Protein AF-A0A349HRU0-F1 (afdb_monomer)

Solvent-accessible surface area (backbone atoms only — not comparable to full-atom values): 6283 Å² total; per-residue (Å²): 115,73,64,60,55,52,49,50,52,57,53,55,54,64,63,55,68,77,49,23,37,37,33,21,42,85,80,41,29,24,76,43,66,39,68,56,21,41,71,74,71,63,69,57,96,49,73,77,33,49,53,71,80,46,31,44,73,78,80,85,92,58,103,53,76,70,43,69,30,36,35,79,88,67,51,68,34,38,32,39,65,48,80,50,76,56,96,90,41,58,32,35,39,42,39,36,34,53,70,89,70,52,76,70,80,76,115

pLDDT: mean 79.38, std 19.58, range [37.53, 97.44]

Sequence (107 aa):
SNNNIRKRIMSSIKNSLDLGFIITDDKFNVLYCNEYFNTNIIKTDILNKKITMFFQDINVDMDKNLYSVKCKDNSVYYVFHNKFKIYNHELYSFFFYDFTIGSELQK

Structure (mmCIF, N/CA/C/O backbone):
data_AF-A0A349HRU0-F1
#
_entry.id   AF-A0A349HRU0-F1
#
loop_
_atom_site.group_PDB
_atom_site.id
_atom_site.type_symbol
_atom_site.label_atom_id
_atom_site.label_alt_id
_atom_site.label_comp_id
_atom_site.label_asym_id
_atom_site.label_entity_id
_atom_site.label_seq_id
_atom_site.pdbx_PDB_ins_code
_atom_site.Cartn_x
_atom_site.Cartn_y
_atom_site.Cartn_z
_atom_site.occupancy
_atom_site.B_iso_or_equiv
_atom_site.auth_seq_id
_atom_site.auth_comp_id
_atom_site.auth_asym_id
_atom_site.auth_atom_id
_atom_site.pdbx_PDB_model_num
ATOM 1 N N . SER A 1 1 ? 28.958 -21.845 19.409 1.00 53.62 1 SER A N 1
ATOM 2 C CA . SER A 1 1 ? 28.952 -20.376 19.235 1.00 53.62 1 SER A CA 1
ATOM 3 C C . SER A 1 1 ? 27.574 -19.923 18.770 1.00 53.62 1 SER A C 1
ATOM 5 O O . SER A 1 1 ? 27.256 -20.054 17.592 1.00 53.62 1 SER A O 1
ATOM 7 N N . ASN A 1 2 ? 26.747 -19.406 19.687 1.00 41.81 2 ASN A N 1
ATOM 8 C CA . ASN A 1 2 ? 25.427 -18.829 19.369 1.00 41.81 2 ASN A CA 1
ATOM 9 C C . ASN A 1 2 ? 25.522 -17.613 18.429 1.00 41.81 2 ASN A C 1
ATOM 11 O O . ASN A 1 2 ? 24.556 -17.271 17.749 1.00 41.81 2 ASN A O 1
ATOM 15 N N . ASN A 1 3 ? 26.708 -17.008 18.330 1.00 49.69 3 ASN A N 1
ATOM 16 C CA . ASN A 1 3 ? 26.973 -15.895 17.427 1.00 49.69 3 ASN A CA 1
ATOM 17 C C . ASN A 1 3 ? 26.946 -16.317 15.957 1.00 49.69 3 ASN A C 1
ATOM 19 O O . ASN A 1 3 ? 26.462 -15.548 15.138 1.00 49.69 3 ASN A O 1
ATOM 23 N N . ASN A 1 4 ? 27.371 -17.538 15.614 1.00 48.91 4 ASN A N 1
ATOM 24 C CA . ASN A 1 4 ? 27.344 -18.008 14.223 1.00 48.91 4 ASN A CA 1
ATOM 25 C C . ASN A 1 4 ? 25.922 -18.323 13.745 1.00 48.91 4 ASN A C 1
ATOM 27 O O . ASN A 1 4 ? 25.611 -18.084 12.584 1.00 48.91 4 ASN A O 1
ATOM 31 N N . ILE A 1 5 ? 25.047 -18.790 14.642 1.00 55.34 5 ILE A N 1
ATOM 32 C CA . ILE A 1 5 ? 23.627 -19.035 14.350 1.00 55.34 5 ILE A CA 1
ATOM 33 C C . ILE A 1 5 ? 22.902 -17.699 14.146 1.00 55.34 5 ILE A C 1
ATOM 35 O O . ILE A 1 5 ? 22.231 -17.522 13.136 1.00 55.34 5 ILE A O 1
ATOM 39 N N . ARG A 1 6 ? 23.125 -16.713 15.030 1.00 43.84 6 ARG A N 1
ATOM 40 C CA . ARG A 1 6 ? 22.597 -15.346 14.862 1.00 43.84 6 ARG A CA 1
ATOM 41 C C . ARG A 1 6 ? 23.103 -14.674 13.585 1.00 43.84 6 ARG A C 1
ATOM 43 O O . ARG A 1 6 ? 22.315 -14.037 12.898 1.00 43.84 6 ARG A O 1
ATOM 50 N N . LYS A 1 7 ? 24.380 -14.859 13.226 1.00 41.75 7 LYS A N 1
ATOM 51 C CA . LYS A 1 7 ? 24.952 -14.342 11.970 1.00 41.75 7 LYS A CA 1
ATOM 52 C C . LYS A 1 7 ? 24.325 -14.992 10.739 1.00 41.75 7 LYS A C 1
ATOM 54 O O . LYS A 1 7 ? 24.086 -14.292 9.767 1.00 41.75 7 LYS A O 1
ATOM 59 N N . ARG A 1 8 ? 24.033 -16.298 10.789 1.00 44.03 8 ARG A N 1
ATOM 60 C CA . ARG A 1 8 ? 23.350 -17.030 9.709 1.00 44.03 8 ARG A CA 1
ATOM 61 C C . ARG A 1 8 ? 21.887 -16.621 9.569 1.00 44.03 8 ARG A C 1
ATOM 63 O O . ARG A 1 8 ? 21.428 -16.480 8.449 1.00 44.03 8 ARG A O 1
ATOM 70 N N . ILE A 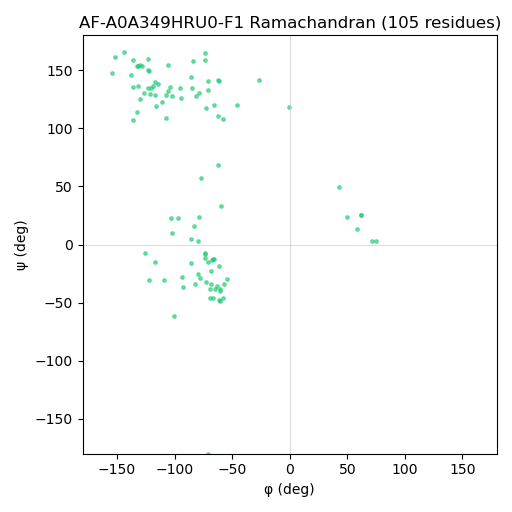1 9 ? 21.189 -16.377 10.681 1.00 49.94 9 ILE A N 1
ATOM 71 C CA . ILE A 1 9 ? 19.819 -15.843 10.675 1.00 49.94 9 ILE A CA 1
ATOM 72 C C . ILE A 1 9 ? 19.823 -14.403 10.136 1.00 49.94 9 ILE A C 1
ATOM 74 O O . ILE A 1 9 ? 19.061 -14.097 9.234 1.00 49.94 9 ILE A O 1
ATOM 78 N N . MET A 1 10 ? 20.737 -13.531 10.587 1.00 39.78 10 MET A N 1
ATOM 79 C CA . MET A 1 10 ? 20.889 -12.178 10.022 1.00 39.78 10 MET A CA 1
ATOM 80 C C . MET A 1 10 ? 21.307 -12.188 8.546 1.00 39.78 10 MET A C 1
ATOM 82 O O . MET A 1 10 ? 20.861 -11.326 7.796 1.00 39.78 10 MET A O 1
ATOM 86 N N . SER A 1 11 ? 22.146 -13.133 8.103 1.00 41.81 11 SER A N 1
ATOM 87 C CA . SER A 1 11 ? 22.536 -13.227 6.691 1.00 41.81 11 SER A CA 1
ATOM 88 C C . SER A 1 11 ? 21.458 -13.874 5.827 1.00 41.81 11 SER A C 1
ATOM 90 O O . SER A 1 11 ? 21.376 -13.534 4.656 1.00 41.81 11 SER A O 1
ATOM 92 N N . SER A 1 12 ? 20.620 -14.765 6.370 1.00 42.78 12 SER A N 1
ATOM 93 C CA . SER A 1 12 ? 19.465 -15.305 5.642 1.0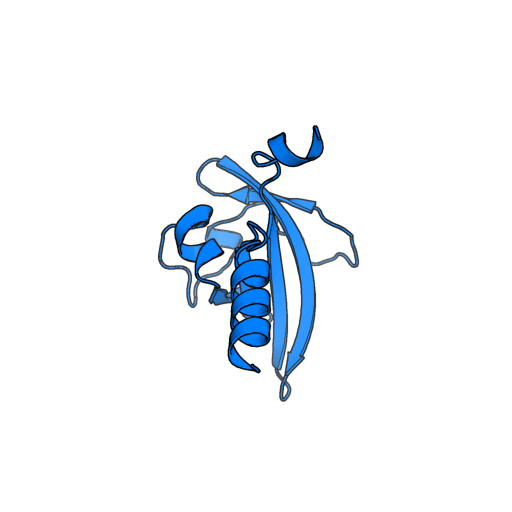0 42.78 12 SER A CA 1
ATOM 94 C C . SER A 1 12 ? 18.283 -14.337 5.633 1.00 42.78 12 SER A C 1
ATOM 96 O O . SER A 1 12 ? 17.514 -14.366 4.686 1.00 42.78 12 SER A O 1
ATOM 98 N N . ILE A 1 13 ? 18.162 -13.433 6.616 1.00 47.81 13 ILE A N 1
ATOM 99 C CA . ILE A 1 13 ? 17.269 -12.257 6.539 1.00 47.81 13 ILE A CA 1
ATOM 100 C C . ILE A 1 13 ? 17.785 -11.256 5.492 1.00 47.81 13 ILE A C 1
ATOM 102 O O . ILE A 1 13 ? 17.008 -10.480 4.948 1.00 47.81 13 ILE A O 1
ATOM 106 N N . LYS A 1 14 ? 19.085 -11.300 5.166 1.00 40.53 14 LYS A N 1
ATOM 107 C CA . LYS A 1 14 ? 19.678 -10.539 4.059 1.00 40.53 14 LYS A CA 1
ATOM 108 C C . LYS A 1 14 ? 19.318 -11.094 2.674 1.00 40.53 14 LYS A C 1
ATOM 110 O O . LYS A 1 14 ? 19.548 -10.393 1.697 1.00 40.53 14 LYS A O 1
ATOM 115 N N . ASN A 1 15 ? 18.677 -12.267 2.594 1.00 44.31 15 ASN A N 1
ATOM 116 C CA . ASN A 1 15 ? 17.733 -12.557 1.510 1.00 44.31 15 ASN A CA 1
ATOM 117 C C . ASN A 1 15 ? 16.429 -11.817 1.830 1.00 44.31 15 ASN A C 1
ATOM 119 O O . ASN A 1 15 ? 15.382 -12.433 2.041 1.00 44.31 15 ASN A O 1
ATOM 123 N N . SER A 1 16 ? 16.529 -10.495 1.991 1.00 49.84 16 SER A N 1
ATOM 124 C CA . SER A 1 16 ? 15.380 -9.632 2.168 1.00 49.84 16 SER A CA 1
ATOM 125 C C . SER A 1 16 ? 14.536 -9.857 0.934 1.00 49.84 16 SER A C 1
ATOM 127 O O . SER A 1 16 ? 14.956 -9.478 -0.154 1.00 49.84 16 SER A O 1
ATOM 129 N N . LEU A 1 17 ? 13.400 -10.537 1.084 1.00 56.31 17 LEU A N 1
ATOM 130 C CA . LEU A 1 17 ? 12.372 -10.520 0.058 1.00 56.31 17 LEU A CA 1
ATOM 131 C C . LEU A 1 17 ? 12.230 -9.053 -0.345 1.00 56.31 17 LEU A C 1
ATOM 133 O O . LEU A 1 17 ? 11.997 -8.220 0.535 1.00 56.31 17 LEU A O 1
ATOM 137 N N . ASP A 1 18 ? 12.475 -8.759 -1.621 1.00 73.81 18 ASP A N 1
ATOM 138 C CA . ASP A 1 18 ? 12.278 -7.464 -2.268 1.00 73.81 18 ASP A CA 1
ATOM 139 C C . ASP A 1 18 ? 10.784 -7.114 -2.207 1.00 73.81 18 ASP A C 1
ATOM 141 O O . ASP A 1 18 ? 10.030 -7.202 -3.175 1.00 73.81 18 ASP A O 1
ATOM 145 N N . LEU A 1 19 ? 10.328 -6.858 -0.984 1.00 85.69 19 LEU A N 1
ATOM 146 C CA . LEU A 1 19 ? 8.944 -6.897 -0.572 1.00 85.69 19 LEU A CA 1
ATOM 147 C C . LEU A 1 19 ? 8.679 -5.675 0.289 1.00 85.69 19 LEU A C 1
ATOM 149 O O . LEU A 1 19 ? 9.105 -5.548 1.445 1.00 85.69 19 LEU A O 1
ATOM 153 N N . GLY A 1 20 ? 7.944 -4.750 -0.304 1.00 92.62 20 GLY A N 1
ATOM 154 C CA . GLY A 1 20 ? 7.382 -3.637 0.423 1.00 92.62 20 GLY A CA 1
ATOM 155 C C . GLY A 1 20 ? 6.262 -4.125 1.325 1.00 92.62 20 GLY A C 1
ATOM 156 O O . GLY A 1 20 ? 5.477 -4.987 0.947 1.00 92.62 20 GLY A O 1
ATOM 157 N N . PHE A 1 21 ? 6.174 -3.575 2.524 1.00 92.50 21 PHE A N 1
ATOM 158 C CA . PHE A 1 21 ? 5.134 -3.924 3.477 1.00 92.50 21 PHE A CA 1
ATOM 159 C C . PHE A 1 21 ? 4.580 -2.666 4.118 1.00 92.50 21 PHE A C 1
ATOM 161 O O . PHE A 1 21 ? 5.349 -1.807 4.556 1.00 92.50 21 PHE A O 1
ATOM 168 N N . ILE A 1 22 ? 3.256 -2.588 4.221 1.00 96.00 22 ILE A N 1
ATOM 169 C CA . ILE A 1 22 ? 2.575 -1.537 4.970 1.00 96.00 22 ILE A CA 1
ATOM 170 C C . ILE A 1 22 ? 1.442 -2.102 5.825 1.00 96.00 22 ILE A C 1
ATOM 172 O O . ILE A 1 22 ? 0.882 -3.161 5.532 1.00 96.00 22 ILE A O 1
ATOM 176 N N . ILE A 1 23 ? 1.068 -1.337 6.848 1.00 95.94 23 ILE A N 1
ATOM 177 C CA . ILE A 1 23 ? -0.133 -1.556 7.652 1.00 95.94 23 ILE A CA 1
ATOM 178 C C . ILE A 1 23 ? -1.030 -0.335 7.509 1.00 95.94 23 ILE A C 1
ATOM 180 O O . ILE A 1 23 ? -0.550 0.799 7.605 1.00 95.94 23 ILE A O 1
ATOM 184 N N . THR A 1 24 ? -2.327 -0.558 7.325 1.00 95.94 24 THR A N 1
ATOM 185 C CA . THR A 1 24 ? -3.335 0.502 7.306 1.00 95.94 24 THR A CA 1
ATOM 186 C C . THR A 1 24 ? -4.426 0.274 8.340 1.00 95.94 24 THR A C 1
ATOM 188 O O .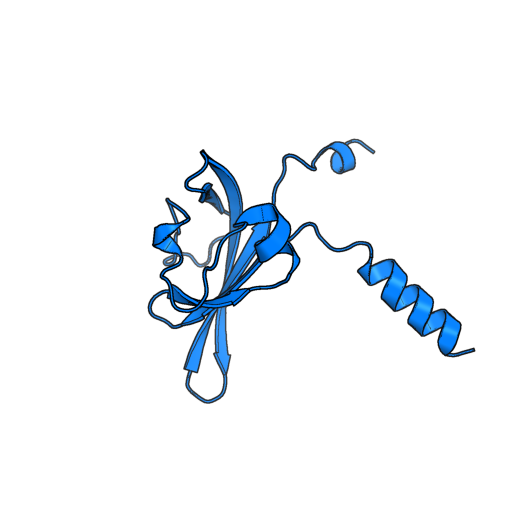 THR A 1 24 ? -4.660 -0.857 8.772 1.00 95.94 24 THR A O 1
ATOM 191 N N . ASP A 1 25 ? -5.126 1.351 8.693 1.00 94.88 25 ASP A N 1
ATOM 192 C CA . ASP A 1 25 ? -6.429 1.256 9.354 1.00 94.88 25 ASP A CA 1
ATOM 193 C C . ASP A 1 25 ? -7.522 0.748 8.389 1.00 94.88 25 ASP A C 1
ATOM 195 O O . ASP A 1 25 ? -7.273 0.479 7.206 1.00 94.88 25 ASP A O 1
ATOM 199 N N . ASP A 1 26 ? -8.746 0.632 8.901 1.00 91.94 26 ASP A N 1
ATOM 200 C CA . ASP A 1 26 ? -9.952 0.232 8.168 1.00 91.94 26 ASP A CA 1
ATOM 201 C C . ASP A 1 26 ? -10.401 1.238 7.093 1.00 91.94 26 ASP A C 1
ATOM 203 O O . ASP A 1 26 ? -11.222 0.921 6.233 1.00 91.94 26 A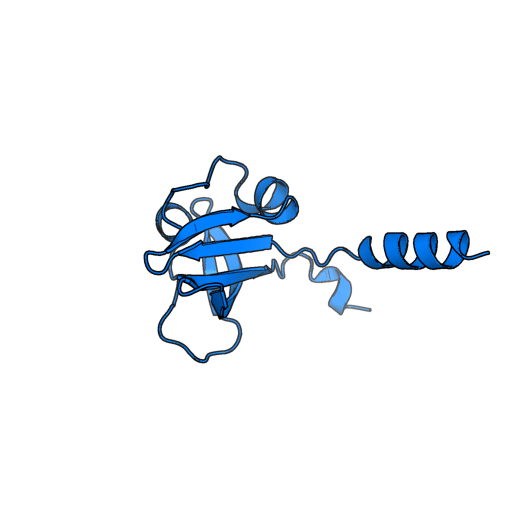SP A O 1
ATOM 207 N N . LYS A 1 27 ? -9.830 2.445 7.106 1.00 93.38 27 LYS A N 1
ATOM 208 C CA . LYS A 1 27 ? -10.036 3.511 6.119 1.00 93.38 27 LYS A CA 1
ATOM 209 C C . LYS A 1 27 ? -8.868 3.622 5.135 1.00 93.38 27 LYS A C 1
ATOM 211 O O . LYS A 1 27 ? -8.828 4.587 4.358 1.00 93.38 27 LYS A O 1
ATOM 216 N N . PHE A 1 28 ? -7.948 2.658 5.152 1.00 94.06 28 PHE A N 1
ATOM 217 C CA . PHE A 1 28 ? -6.755 2.579 4.312 1.00 94.06 28 PHE A CA 1
ATOM 218 C C . PHE A 1 28 ? -5.758 3.732 4.487 1.00 94.06 28 PHE A C 1
ATOM 220 O O . PHE A 1 28 ? -4.998 4.045 3.566 1.00 94.06 28 PHE A O 1
ATOM 227 N N . ASN A 1 29 ? -5.747 4.376 5.655 1.00 96.69 29 ASN A N 1
ATOM 228 C CA . ASN A 1 29 ? -4.686 5.304 6.029 1.00 96.69 29 ASN A CA 1
ATOM 229 C C . ASN A 1 29 ? -3.463 4.508 6.484 1.00 96.69 29 ASN A C 1
ATOM 231 O O . ASN A 1 29 ? -3.582 3.612 7.320 1.00 96.69 29 ASN A O 1
ATOM 235 N N . VAL A 1 30 ? -2.288 4.827 5.946 1.00 97.44 30 VAL A N 1
ATOM 236 C CA . VAL A 1 30 ? -1.053 4.104 6.268 1.00 97.44 30 VAL A CA 1
ATOM 237 C C . VAL A 1 30 ? -0.585 4.456 7.677 1.00 97.44 30 VAL A C 1
ATOM 239 O O . VAL A 1 30 ? -0.254 5.603 7.963 1.00 97.44 30 VAL A O 1
ATOM 242 N N . LEU A 1 31 ? -0.536 3.454 8.551 1.00 96.81 31 LEU A N 1
ATOM 243 C CA . LEU A 1 31 ? -0.063 3.571 9.932 1.00 96.81 31 LEU A CA 1
ATOM 244 C C . LEU A 1 31 ? 1.420 3.216 10.056 1.00 96.81 31 LEU A C 1
ATOM 246 O O . LEU A 1 31 ? 2.109 3.693 10.954 1.00 96.81 31 LEU A O 1
ATOM 250 N N . TYR A 1 32 ? 1.905 2.353 9.164 1.00 95.94 32 TYR A N 1
ATOM 251 C CA . TYR A 1 32 ? 3.279 1.871 9.156 1.00 95.94 32 TYR A CA 1
ATOM 252 C C . TYR A 1 32 ? 3.694 1.445 7.748 1.00 95.94 32 TYR A C 1
ATOM 254 O O . TYR A 1 32 ? 2.882 0.898 7.003 1.00 95.94 32 TYR A O 1
ATOM 262 N N . CYS A 1 33 ? 4.972 1.621 7.419 1.00 95.19 33 CYS A N 1
ATOM 263 C CA . CYS A 1 33 ? 5.620 1.008 6.265 1.00 95.19 33 CYS A CA 1
ATOM 264 C C . CYS A 1 33 ? 7.013 0.497 6.651 1.00 95.19 33 CYS A C 1
ATOM 266 O O . CYS A 1 33 ? 7.697 1.116 7.469 1.00 95.19 33 CYS A O 1
ATOM 268 N N . ASN A 1 34 ? 7.452 -0.613 6.057 1.00 93.50 34 ASN A N 1
ATOM 269 C CA . ASN A 1 34 ? 8.827 -1.075 6.223 1.00 93.50 34 ASN A CA 1
ATOM 270 C C . ASN A 1 34 ? 9.815 -0.203 5.423 1.00 93.50 34 ASN A C 1
ATOM 272 O O . ASN A 1 34 ? 9.443 0.549 4.519 1.00 93.50 34 ASN A O 1
ATOM 276 N N . GLU A 1 35 ? 11.101 -0.329 5.751 1.00 91.44 35 GLU A N 1
ATOM 277 C CA . GLU A 1 35 ? 12.176 0.437 5.109 1.00 91.44 35 GLU A CA 1
ATOM 278 C C . GLU A 1 35 ? 12.261 0.173 3.600 1.00 91.44 35 GLU A C 1
ATOM 280 O O . GLU A 1 35 ? 12.448 1.107 2.825 1.00 91.44 35 GLU A O 1
ATOM 285 N N . TYR A 1 36 ? 12.053 -1.076 3.168 1.00 90.31 36 TYR A N 1
ATOM 286 C CA . TYR A 1 36 ? 12.080 -1.430 1.750 1.00 90.31 36 TYR A CA 1
ATOM 287 C C . TYR A 1 36 ? 11.015 -0.676 0.949 1.00 90.31 36 TYR A C 1
ATOM 289 O O . TYR A 1 36 ? 11.323 -0.070 -0.077 1.00 90.31 36 TYR A O 1
ATOM 297 N N . PHE A 1 37 ? 9.769 -0.671 1.433 1.00 92.56 37 PHE A N 1
ATOM 298 C CA . PHE A 1 37 ? 8.679 0.063 0.799 1.00 92.56 37 PHE A CA 1
ATOM 299 C C . PHE A 1 37 ? 9.017 1.552 0.704 1.00 92.56 37 PHE A C 1
ATOM 301 O O . PHE A 1 37 ? 8.874 2.151 -0.362 1.00 92.56 37 PHE A O 1
ATOM 308 N N . ASN A 1 38 ? 9.520 2.132 1.798 1.00 92.00 38 ASN A N 1
ATOM 309 C CA . ASN A 1 38 ? 9.862 3.548 1.853 1.00 92.00 38 ASN A CA 1
ATOM 310 C C . ASN A 1 38 ? 10.961 3.926 0.843 1.00 92.00 38 ASN A C 1
ATOM 312 O O . ASN A 1 38 ? 10.815 4.886 0.091 1.00 92.00 38 ASN A O 1
ATOM 316 N N . THR A 1 39 ? 12.038 3.145 0.793 1.00 90.06 39 THR A N 1
ATOM 317 C CA . THR A 1 39 ? 13.240 3.468 0.011 1.00 90.06 39 THR A CA 1
ATOM 318 C C . THR A 1 39 ? 13.115 3.099 -1.468 1.00 90.06 39 THR A C 1
ATOM 320 O O . THR A 1 39 ? 13.651 3.808 -2.321 1.00 90.06 39 THR A O 1
ATOM 323 N N . ASN A 1 40 ? 12.406 2.015 -1.797 1.00 88.19 40 ASN A N 1
ATOM 324 C CA . ASN A 1 40 ? 12.419 1.451 -3.150 1.00 88.19 40 ASN A CA 1
ATOM 325 C C . ASN A 1 40 ? 11.110 1.651 -3.916 1.00 88.19 40 ASN A C 1
ATOM 327 O O . ASN A 1 40 ? 11.163 1.807 -5.134 1.00 88.19 40 ASN A O 1
ATOM 331 N N . ILE A 1 41 ? 9.969 1.705 -3.222 1.00 90.69 41 ILE A N 1
ATOM 332 C CA . ILE A 1 41 ? 8.646 1.779 -3.856 1.00 90.69 41 ILE A CA 1
ATOM 333 C C . ILE A 1 41 ? 8.117 3.213 -3.853 1.00 90.69 41 ILE A C 1
ATOM 335 O O . ILE A 1 41 ? 7.881 3.786 -4.910 1.00 90.69 41 ILE A O 1
ATOM 339 N N . ILE A 1 42 ? 7.926 3.811 -2.673 1.00 91.31 42 ILE A N 1
ATOM 340 C CA . ILE A 1 42 ? 7.186 5.076 -2.568 1.00 91.31 42 ILE A CA 1
ATOM 341 C C . ILE A 1 42 ? 8.081 6.316 -2.618 1.00 91.31 42 ILE A C 1
ATOM 343 O O . ILE A 1 42 ? 7.685 7.329 -3.193 1.00 91.31 42 ILE A O 1
ATOM 347 N N . LYS A 1 43 ? 9.284 6.253 -2.023 1.00 89.44 43 LYS A N 1
ATOM 348 C CA . LYS A 1 43 ? 10.287 7.339 -1.980 1.00 89.44 43 LYS A CA 1
ATOM 349 C C . LYS A 1 43 ? 9.727 8.697 -1.525 1.00 89.44 43 LYS A C 1
ATOM 351 O O . LYS A 1 43 ? 10.275 9.749 -1.849 1.00 89.44 43 LYS A O 1
ATOM 356 N N . THR A 1 44 ? 8.622 8.690 -0.782 1.00 89.44 44 THR A N 1
ATOM 357 C CA . THR A 1 44 ? 7.956 9.880 -0.254 1.00 89.44 44 THR A CA 1
ATOM 358 C C . THR A 1 44 ? 7.222 9.549 1.040 1.00 89.44 44 THR A C 1
ATOM 360 O O . THR A 1 44 ? 6.929 8.390 1.327 1.00 89.44 44 THR A O 1
ATOM 363 N N . ASP A 1 45 ? 6.912 10.579 1.822 1.00 92.19 45 ASP A N 1
ATOM 364 C CA . ASP A 1 45 ? 6.179 10.425 3.071 1.00 92.19 45 ASP A CA 1
ATOM 365 C C . ASP A 1 45 ? 4.745 9.933 2.810 1.00 92.19 45 ASP A C 1
ATOM 367 O O . ASP A 1 45 ? 3.955 10.599 2.127 1.00 92.1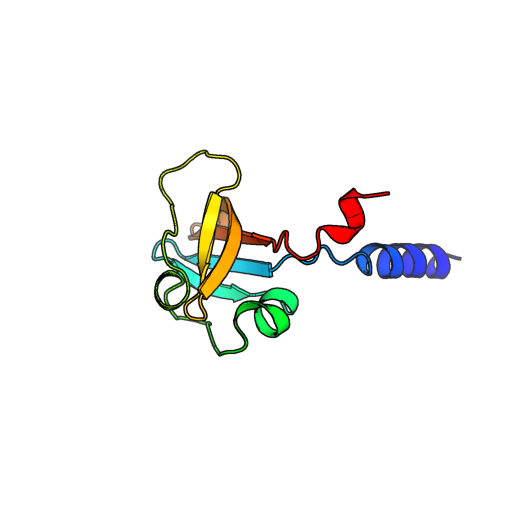9 45 ASP A O 1
ATOM 371 N N . ILE A 1 46 ? 4.413 8.773 3.377 1.00 95.06 46 ILE A N 1
ATOM 372 C CA . ILE A 1 46 ? 3.125 8.090 3.198 1.00 95.06 46 ILE A CA 1
ATOM 373 C C . ILE A 1 46 ? 2.322 7.957 4.501 1.00 95.06 46 ILE A C 1
ATOM 375 O O . ILE A 1 46 ? 1.123 7.681 4.449 1.00 95.06 46 ILE A O 1
ATOM 379 N N . LEU A 1 47 ? 2.935 8.171 5.669 1.00 96.88 47 LEU A N 1
ATOM 380 C CA . LEU A 1 47 ? 2.254 7.967 6.949 1.00 96.88 47 LEU A CA 1
ATOM 381 C C . LEU A 1 47 ? 1.040 8.895 7.086 1.00 96.88 47 LEU A C 1
ATOM 383 O O . LEU A 1 47 ? 1.062 10.055 6.676 1.00 96.88 47 LEU A O 1
ATOM 387 N N . ASN A 1 48 ? -0.040 8.367 7.661 1.00 96.94 48 ASN A N 1
ATOM 388 C CA . ASN A 1 48 ? -1.338 9.025 7.831 1.00 96.94 48 ASN A CA 1
ATOM 389 C C . ASN A 1 48 ? -2.014 9.487 6.526 1.00 96.94 48 ASN A C 1
ATOM 391 O O . ASN A 1 48 ? -2.990 10.237 6.569 1.00 96.94 48 ASN A O 1
ATOM 395 N N . LYS A 1 49 ? -1.534 9.040 5.361 1.00 97.06 49 LYS A N 1
ATOM 396 C CA . LYS A 1 49 ? -2.161 9.295 4.059 1.00 97.06 49 LYS A CA 1
ATOM 397 C C . LYS A 1 49 ? -2.855 8.032 3.565 1.00 97.06 49 LYS A C 1
ATOM 399 O O . LYS A 1 49 ? -2.485 6.915 3.929 1.00 97.06 49 LYS A O 1
ATOM 404 N N . LYS A 1 50 ? -3.869 8.202 2.718 1.00 95.88 50 LYS A N 1
ATOM 405 C CA . LYS A 1 50 ? -4.570 7.070 2.104 1.00 95.88 50 LYS A CA 1
ATOM 406 C C . LYS A 1 50 ? -3.674 6.385 1.083 1.00 95.88 50 LYS A C 1
ATOM 408 O O . LYS A 1 50 ? -3.127 7.051 0.208 1.00 95.88 50 LYS A O 1
ATOM 413 N N . ILE A 1 51 ? -3.597 5.058 1.127 1.00 94.88 51 ILE A N 1
ATOM 414 C CA . ILE A 1 51 ? -2.821 4.274 0.153 1.00 94.88 51 ILE A CA 1
ATOM 415 C C . ILE A 1 51 ? -3.266 4.526 -1.299 1.00 94.88 51 ILE A C 1
ATOM 417 O O . ILE A 1 51 ? -2.443 4.596 -2.210 1.00 94.88 51 ILE A O 1
ATOM 421 N N . THR A 1 52 ? -4.563 4.763 -1.508 1.00 94.19 52 THR A N 1
ATOM 422 C CA . THR A 1 52 ? -5.165 5.051 -2.819 1.00 94.19 52 THR A CA 1
ATOM 423 C C . THR A 1 52 ? -4.723 6.389 -3.408 1.00 94.19 52 THR A C 1
ATOM 425 O O . THR A 1 52 ? -4.911 6.640 -4.595 1.00 94.19 52 THR A O 1
ATOM 428 N N . MET A 1 53 ? -4.086 7.256 -2.611 1.00 94.94 53 MET A N 1
ATOM 429 C CA . MET A 1 53 ? -3.415 8.442 -3.137 1.00 94.94 53 MET A CA 1
ATOM 430 C C . MET A 1 53 ? -2.147 8.094 -3.909 1.00 94.94 53 MET A C 1
ATOM 432 O O . MET A 1 53 ? -1.631 8.974 -4.586 1.00 94.94 53 MET A O 1
ATOM 436 N N . PHE A 1 54 ? -1.609 6.884 -3.793 1.00 94.69 54 PHE A N 1
ATOM 437 C CA . PHE A 1 54 ? -0.328 6.503 -4.390 1.00 94.69 54 PHE A CA 1
ATOM 438 C C . PHE A 1 54 ? -0.454 5.320 -5.341 1.00 94.69 54 PHE A C 1
ATOM 440 O O . PHE A 1 54 ? 0.276 5.271 -6.327 1.00 94.69 54 PHE A O 1
ATOM 447 N N . PHE A 1 55 ? -1.406 4.424 -5.076 1.00 94.31 55 PHE A N 1
ATOM 448 C CA . PHE A 1 55 ? -1.660 3.236 -5.879 1.00 94.31 55 PHE A CA 1
ATOM 449 C C . PHE A 1 55 ? -3.089 3.234 -6.408 1.00 94.31 55 PHE A C 1
ATOM 451 O O . PHE A 1 55 ? -4.050 3.413 -5.658 1.00 94.31 55 PHE A O 1
ATOM 458 N N . GLN A 1 56 ? -3.209 3.016 -7.710 1.00 93.31 56 GLN A N 1
ATOM 459 C CA . GLN A 1 56 ? -4.458 2.745 -8.405 1.00 93.31 56 GLN A CA 1
ATOM 460 C C . GLN A 1 56 ? -4.785 1.252 -8.307 1.00 93.31 56 G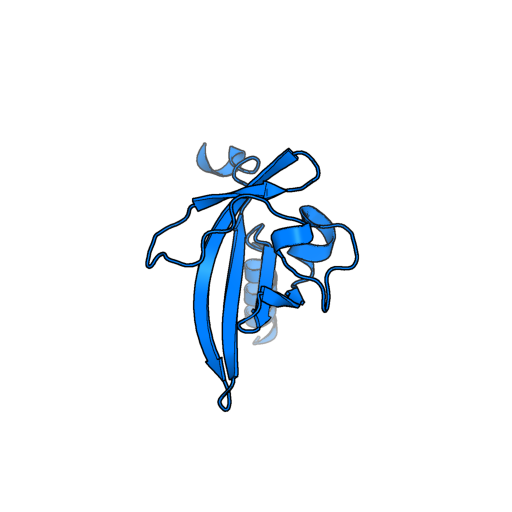LN A C 1
ATOM 462 O O . GLN A 1 56 ? -3.896 0.428 -8.081 1.00 93.31 56 GLN A O 1
ATOM 467 N N . ASP A 1 57 ? -6.064 0.920 -8.473 1.00 90.56 57 ASP A N 1
ATOM 468 C CA . ASP A 1 57 ? -6.561 -0.461 -8.536 1.00 90.56 57 ASP A CA 1
ATOM 469 C C . ASP A 1 57 ? -6.333 -1.287 -7.257 1.00 90.56 57 ASP A C 1
ATOM 471 O O . ASP A 1 57 ? -6.308 -2.518 -7.280 1.00 90.56 57 ASP A O 1
ATOM 475 N N . ILE A 1 58 ? -6.212 -0.613 -6.106 1.00 89.56 58 ILE A N 1
ATOM 476 C CA . ILE A 1 58 ? -6.240 -1.275 -4.799 1.00 89.56 58 ILE A CA 1
ATOM 477 C C . ILE A 1 58 ? -7.604 -1.937 -4.615 1.00 89.56 58 ILE A C 1
ATOM 479 O O . ILE A 1 58 ? -8.626 -1.271 -4.458 1.00 89.56 58 ILE A O 1
ATOM 483 N N . ASN A 1 59 ? -7.591 -3.265 -4.627 1.00 83.31 59 ASN A N 1
ATOM 484 C CA . ASN A 1 59 ? -8.751 -4.093 -4.369 1.00 83.31 59 ASN A CA 1
ATOM 485 C C . ASN A 1 59 ? -8.770 -4.508 -2.898 1.00 83.31 59 ASN A C 1
ATOM 487 O O . ASN A 1 59 ? -7.730 -4.895 -2.376 1.00 83.31 59 ASN A O 1
ATOM 491 N N . VAL A 1 60 ? -9.924 -4.409 -2.241 1.00 71.88 60 VAL A N 1
ATOM 492 C CA . VAL A 1 60 ? -10.099 -4.696 -0.803 1.00 71.88 60 VAL A CA 1
ATOM 493 C C . VAL A 1 60 ? -11.209 -5.716 -0.543 1.00 71.88 60 VAL A C 1
ATOM 495 O O . VAL A 1 60 ? -11.364 -6.184 0.579 1.00 71.88 60 VAL A O 1
ATOM 498 N N . ASP A 1 61 ? -11.955 -6.082 -1.589 1.00 68.56 61 ASP A N 1
ATOM 499 C CA . ASP A 1 61 ? -13.155 -6.928 -1.533 1.00 68.56 61 ASP A CA 1
ATOM 500 C C . ASP A 1 61 ? -12.852 -8.394 -1.860 1.00 68.56 61 ASP A C 1
ATOM 502 O O . ASP A 1 61 ? -13.709 -9.148 -2.325 1.00 68.56 61 ASP A O 1
ATOM 506 N N . MET A 1 62 ? -11.606 -8.823 -1.684 1.00 58.69 62 MET A N 1
ATOM 507 C CA . MET A 1 62 ? -11.173 -10.096 -2.224 1.00 58.69 62 MET A CA 1
ATOM 508 C C . MET A 1 62 ? -10.413 -10.925 -1.197 1.00 58.69 62 MET A C 1
ATOM 510 O O . MET A 1 62 ? -9.250 -10.662 -0.920 1.00 58.69 62 MET A O 1
ATOM 514 N N . ASP A 1 63 ? -11.018 -12.051 -0.810 1.00 57.44 63 ASP A N 1
ATOM 515 C CA . ASP A 1 63 ? -10.333 -13.295 -0.414 1.00 57.44 63 ASP A CA 1
ATOM 516 C C . ASP A 1 63 ? -9.445 -13.844 -1.566 1.00 57.44 63 ASP A C 1
ATOM 518 O O . ASP A 1 63 ? -9.341 -15.054 -1.780 1.00 57.44 63 ASP A O 1
ATOM 522 N N . LYS A 1 64 ? -8.849 -12.976 -2.401 1.00 55.34 64 LYS A N 1
ATOM 523 C CA . LYS A 1 64 ? -8.038 -13.370 -3.549 1.00 55.34 64 LYS A CA 1
ATOM 524 C C . LYS A 1 64 ? -6.556 -13.202 -3.277 1.00 55.34 64 LYS A C 1
ATOM 526 O O . LYS A 1 64 ? -6.056 -12.172 -2.838 1.00 55.34 64 LYS A O 1
ATOM 531 N N . ASN A 1 65 ? -5.889 -14.260 -3.708 1.00 71.94 65 ASN A N 1
ATOM 532 C CA . ASN A 1 65 ? -4.564 -14.317 -4.295 1.00 71.94 65 ASN A CA 1
ATOM 533 C C . ASN A 1 65 ? -4.147 -13.015 -5.011 1.00 71.94 65 ASN A C 1
ATOM 535 O O . ASN A 1 65 ? -4.950 -12.397 -5.706 1.00 71.94 65 ASN A O 1
ATOM 539 N N . LEU A 1 66 ? -2.867 -12.677 -4.846 1.00 85.31 66 LEU A N 1
ATOM 540 C CA . LEU A 1 66 ? -2.032 -11.737 -5.605 1.00 85.31 66 LEU A CA 1
ATOM 541 C C . LEU A 1 66 ? -2.703 -11.008 -6.798 1.00 85.31 66 LEU A C 1
ATOM 543 O O . LEU A 1 66 ? -3.065 -11.638 -7.791 1.00 85.31 66 LEU A O 1
ATOM 547 N N . TYR A 1 67 ? -2.777 -9.675 -6.749 1.00 88.69 67 TYR A N 1
ATOM 548 C CA . TYR A 1 67 ? -3.311 -8.801 -7.806 1.00 88.69 67 TYR A CA 1
ATOM 549 C C . TYR A 1 67 ? -2.345 -7.658 -8.135 1.00 88.69 67 TYR A C 1
ATOM 551 O O . TYR A 1 67 ? -1.548 -7.260 -7.297 1.00 88.69 67 TYR A O 1
ATOM 559 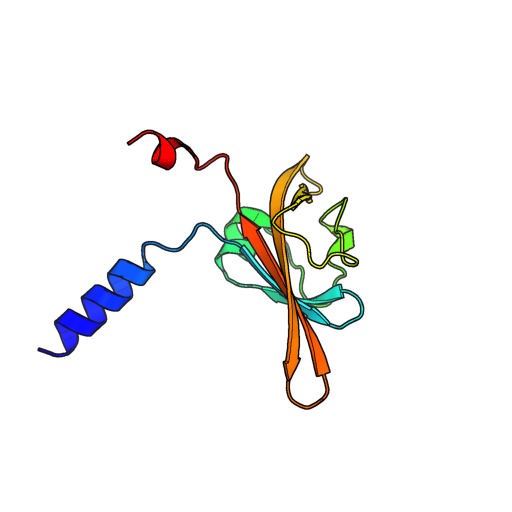N N . SER A 1 68 ? -2.391 -7.107 -9.346 1.00 90.88 68 SER A N 1
ATOM 560 C CA . SER A 1 68 ? -1.534 -5.977 -9.723 1.00 90.88 68 SER A CA 1
ATOM 561 C C . SER A 1 68 ? -2.147 -4.633 -9.329 1.00 90.88 68 SER A C 1
ATOM 563 O O . SER A 1 68 ? -3.349 -4.434 -9.486 1.00 90.88 68 SER A O 1
ATOM 565 N N . VAL A 1 69 ? -1.305 -3.690 -8.920 1.00 92.50 69 VAL A N 1
ATOM 566 C CA . VAL A 1 69 ? -1.634 -2.282 -8.675 1.00 92.50 69 VAL A CA 1
ATOM 567 C C . VAL A 1 69 ? -0.657 -1.398 -9.430 1.00 92.50 69 VAL A C 1
ATOM 569 O O . VAL A 1 69 ? 0.494 -1.781 -9.663 1.00 92.50 69 VAL A O 1
ATOM 572 N N . LYS A 1 70 ? -1.088 -0.187 -9.773 1.00 94.25 70 LYS A N 1
ATOM 573 C CA . LYS A 1 70 ? -0.247 0.778 -10.480 1.00 94.25 70 LYS A CA 1
ATOM 574 C C . LYS A 1 70 ? 0.098 1.952 -9.575 1.00 94.25 70 LYS A C 1
ATOM 576 O O . LYS A 1 70 ? -0.792 2.624 -9.060 1.00 94.25 70 LYS A O 1
ATOM 581 N N . CYS A 1 71 ? 1.383 2.204 -9.369 1.00 92.88 71 CYS A N 1
ATOM 582 C CA . CYS A 1 71 ? 1.864 3.375 -8.649 1.00 92.88 71 CYS A CA 1
ATOM 583 C C . CYS A 1 71 ? 1.707 4.642 -9.510 1.00 92.88 71 CYS A C 1
ATOM 585 O O . CYS A 1 71 ? 1.623 4.582 -10.740 1.00 92.88 71 CYS A O 1
ATOM 587 N N . LYS A 1 72 ? 1.676 5.814 -8.869 1.00 89.06 72 LYS A N 1
ATOM 588 C CA . LYS A 1 72 ? 1.593 7.131 -9.526 1.00 89.06 72 LYS A CA 1
ATOM 589 C C . LYS A 1 72 ? 2.681 7.390 -10.569 1.00 89.06 72 LYS A C 1
ATOM 591 O O . LYS A 1 72 ? 2.439 8.135 -11.514 1.00 89.06 72 LYS A O 1
ATOM 596 N N . ASP A 1 73 ? 3.858 6.804 -10.395 1.00 88.25 73 ASP A N 1
ATOM 597 C CA . ASP A 1 73 ? 4.977 6.886 -11.340 1.00 88.25 73 ASP A CA 1
ATOM 598 C C . ASP A 1 73 ? 4.833 5.923 -12.540 1.00 88.25 73 ASP A C 1
ATOM 600 O O . ASP A 1 73 ? 5.687 5.903 -13.421 1.00 88.25 73 ASP A O 1
ATOM 604 N N . ASN A 1 74 ? 3.717 5.190 -12.617 1.00 89.44 74 ASN A N 1
ATOM 605 C CA . ASN A 1 74 ? 3.398 4.108 -13.551 1.00 89.44 74 ASN A CA 1
ATOM 606 C C . ASN A 1 74 ? 4.099 2.767 -13.299 1.00 89.44 74 ASN A C 1
ATOM 608 O O . ASN A 1 74 ? 3.844 1.832 -14.061 1.00 89.44 74 ASN A O 1
ATOM 612 N N . SER A 1 75 ? 4.900 2.637 -12.241 1.00 90.44 75 SER A N 1
ATOM 613 C CA . SER A 1 75 ? 5.455 1.349 -11.817 1.00 90.44 75 SER A CA 1
ATOM 614 C C . SER A 1 75 ? 4.325 0.391 -11.422 1.00 90.44 75 SER A C 1
ATOM 616 O O . SER A 1 75 ? 3.319 0.806 -10.838 1.00 90.44 75 SER A O 1
ATOM 618 N N . VAL A 1 76 ? 4.462 -0.894 -11.753 1.00 91.62 76 VAL A N 1
ATOM 619 C CA . VAL A 1 76 ? 3.452 -1.923 -11.458 1.00 91.62 76 VAL A CA 1
ATOM 620 C C . VAL A 1 76 ? 3.964 -2.823 -10.347 1.00 91.62 76 VAL A C 1
ATOM 622 O O . VAL A 1 76 ? 5.056 -3.371 -10.448 1.00 91.62 76 VAL A O 1
ATOM 625 N N . TYR A 1 77 ? 3.145 -3.011 -9.317 1.00 91.75 77 TYR A N 1
ATOM 626 C CA . TYR A 1 77 ? 3.448 -3.888 -8.192 1.00 91.75 77 TYR A CA 1
ATOM 627 C C . TYR A 1 77 ? 2.377 -4.952 -8.057 1.00 91.75 77 TYR A C 1
ATOM 629 O O . TYR A 1 77 ? 1.210 -4.714 -8.351 1.00 91.75 77 TYR A O 1
ATOM 637 N N . TYR A 1 78 ? 2.765 -6.121 -7.575 1.00 90.44 78 TYR A N 1
ATOM 638 C CA . TYR A 1 78 ? 1.845 -7.201 -7.272 1.00 90.44 78 TYR A CA 1
ATOM 639 C C . TYR A 1 78 ? 1.631 -7.250 -5.772 1.00 90.44 78 TYR A C 1
ATOM 641 O O . TYR A 1 78 ? 2.581 -7.257 -4.991 1.00 90.44 78 TYR A O 1
ATOM 649 N N . VAL A 1 79 ? 0.367 -7.238 -5.384 1.00 91.12 79 VAL A N 1
ATOM 650 C CA . VAL A 1 79 ? -0.079 -7.035 -4.023 1.00 91.12 79 VAL A CA 1
ATOM 651 C C . VAL A 1 79 ? -0.924 -8.203 -3.580 1.00 91.12 79 VAL A C 1
ATOM 653 O O . VAL A 1 79 ? -1.817 -8.658 -4.286 1.00 91.12 79 VAL A O 1
ATOM 656 N N . PHE A 1 80 ? -0.650 -8.680 -2.381 1.00 89.31 80 PHE A N 1
ATOM 657 C CA . PHE A 1 80 ? -1.614 -9.445 -1.612 1.00 89.31 80 PHE A CA 1
ATOM 658 C C . PHE A 1 80 ? -1.811 -8.731 -0.282 1.00 89.31 80 PHE A C 1
ATOM 660 O O . PHE A 1 80 ? -0.906 -8.049 0.216 1.00 89.31 80 PHE A O 1
ATOM 667 N N . HIS A 1 81 ? -3.004 -8.860 0.280 1.00 89.62 81 HIS A N 1
ATOM 668 C CA . HIS A 1 81 ? -3.329 -8.229 1.544 1.00 89.62 81 HIS A CA 1
ATOM 669 C C . HIS A 1 81 ? -4.011 -9.209 2.484 1.00 89.62 81 HIS A C 1
ATOM 671 O O . HIS A 1 81 ? -4.655 -10.159 2.052 1.00 89.62 81 HIS A O 1
ATOM 677 N N . ASN A 1 82 ? -3.866 -8.962 3.782 1.00 88.50 82 ASN A N 1
ATOM 678 C CA . ASN A 1 82 ? -4.550 -9.720 4.820 1.00 88.50 82 ASN A CA 1
ATOM 679 C C . ASN A 1 82 ? -5.191 -8.759 5.810 1.00 88.50 82 ASN A C 1
ATOM 681 O O . ASN A 1 82 ? -4.550 -7.802 6.259 1.00 88.50 82 ASN A O 1
ATOM 685 N N . LYS A 1 83 ? -6.430 -9.062 6.193 1.00 90.88 83 LYS A N 1
ATOM 686 C CA . LYS A 1 83 ? -7.111 -8.410 7.308 1.00 90.88 83 LYS A CA 1
ATOM 687 C C . LYS A 1 83 ? -6.721 -9.099 8.615 1.00 90.88 83 LYS A C 1
ATOM 689 O O . LYS A 1 83 ? -6.721 -10.324 8.698 1.00 90.88 83 LYS A O 1
ATOM 694 N N . PHE A 1 84 ? -6.406 -8.324 9.646 1.00 89.25 84 PHE A N 1
ATOM 695 C CA . PHE A 1 84 ? -6.108 -8.843 10.982 1.00 89.25 84 PHE A CA 1
ATOM 696 C C . PHE A 1 84 ? -6.639 -7.903 12.070 1.00 89.25 84 PHE A C 1
ATOM 698 O O . PHE A 1 84 ? -7.026 -6.767 11.796 1.00 89.25 84 PHE A O 1
ATOM 705 N N . LYS A 1 85 ? -6.694 -8.386 13.316 1.00 92.38 85 LYS A N 1
ATOM 706 C CA . LYS A 1 85 ? -7.208 -7.625 14.463 1.00 92.38 85 LYS A CA 1
ATOM 707 C C . LYS A 1 85 ? -6.190 -7.602 15.598 1.00 92.38 85 LYS A C 1
ATOM 709 O O . LYS A 1 85 ? -5.709 -8.654 16.010 1.00 92.38 85 LYS A O 1
ATOM 714 N N . ILE A 1 86 ? -5.902 -6.417 16.134 1.00 88.44 86 ILE A N 1
ATOM 715 C CA . ILE A 1 86 ? -5.050 -6.223 17.319 1.00 88.44 86 ILE A CA 1
ATOM 716 C C . ILE A 1 86 ? -5.785 -5.312 18.298 1.00 88.44 86 ILE A C 1
ATOM 718 O O . ILE A 1 86 ? -6.188 -4.222 17.917 1.00 88.44 86 ILE A O 1
ATOM 722 N N . TYR A 1 87 ? -5.961 -5.745 19.552 1.00 84.94 87 TYR A N 1
ATOM 723 C CA . TYR A 1 87 ? -6.569 -4.945 20.632 1.00 84.94 87 TYR A CA 1
ATOM 724 C C . TYR A 1 87 ? -7.818 -4.144 20.204 1.00 84.94 87 TYR A C 1
ATOM 726 O O . TYR A 1 87 ? -7.919 -2.953 20.457 1.00 84.94 87 TYR A O 1
ATOM 734 N N . ASN A 1 88 ? -8.774 -4.803 19.541 1.00 86.81 88 ASN A N 1
ATOM 735 C CA . ASN A 1 88 ? -10.012 -4.214 18.999 1.00 86.81 88 ASN A CA 1
ATOM 736 C C . ASN A 1 88 ? -9.889 -3.304 17.768 1.00 86.81 88 ASN A C 1
ATOM 738 O O . ASN A 1 88 ? -10.915 -2.844 17.276 1.00 86.81 88 ASN A O 1
ATOM 742 N N . HIS A 1 89 ? -8.699 -3.136 17.204 1.00 88.06 89 HIS A N 1
ATOM 743 C CA . HIS A 1 89 ? -8.499 -2.430 15.944 1.00 88.06 89 HIS A CA 1
ATOM 744 C C . HIS A 1 89 ? -8.474 -3.411 14.774 1.00 88.06 89 HIS A C 1
ATOM 746 O O . HIS A 1 89 ? -7.699 -4.371 14.786 1.00 88.06 89 HIS A O 1
ATOM 752 N N . GLU A 1 90 ? -9.324 -3.173 13.776 1.00 93.31 90 GLU A N 1
ATOM 753 C CA . GLU A 1 90 ? -9.246 -3.853 12.484 1.00 93.31 90 GLU A CA 1
ATOM 754 C C . GLU A 1 90 ? -8.186 -3.175 11.621 1.00 93.31 90 GLU A C 1
ATOM 756 O O . GLU A 1 90 ? -8.194 -1.957 11.452 1.00 93.31 90 GLU A O 1
ATOM 761 N N . LEU A 1 91 ? -7.258 -3.973 11.105 1.00 93.44 91 LEU A N 1
ATOM 762 C CA . LEU A 1 91 ? -6.107 -3.510 10.348 1.00 93.44 91 LEU A CA 1
ATOM 763 C C . LEU A 1 91 ? -5.975 -4.317 9.061 1.00 93.44 91 LEU A C 1
ATOM 765 O O . LEU A 1 91 ? -6.359 -5.489 8.998 1.00 93.44 91 LEU A O 1
ATOM 769 N N . TYR A 1 92 ? -5.365 -3.697 8.058 1.00 92.94 92 TYR A N 1
ATOM 770 C CA . TYR A 1 92 ? -4.955 -4.373 6.834 1.00 92.94 92 TYR A CA 1
ATOM 771 C C . TYR A 1 92 ? -3.439 -4.363 6.728 1.00 92.94 92 TYR A C 1
ATOM 773 O O . TYR A 1 92 ? -2.785 -3.360 7.001 1.00 92.94 92 TYR A O 1
ATOM 781 N N . SER A 1 93 ? -2.883 -5.491 6.310 1.00 91.88 93 SER A N 1
ATOM 782 C CA . SER A 1 93 ? -1.494 -5.600 5.875 1.00 91.88 93 SER A CA 1
ATOM 783 C C . SER A 1 93 ? -1.474 -5.726 4.366 1.00 91.88 93 SER A C 1
ATOM 785 O O . SER A 1 93 ? -2.210 -6.549 3.831 1.00 91.88 93 SER A O 1
ATOM 787 N N . PHE A 1 94 ? -0.631 -4.948 3.696 1.00 93.25 94 PHE A N 1
ATOM 788 C CA . PHE A 1 94 ? -0.405 -5.060 2.257 1.00 93.25 94 PHE A CA 1
ATOM 789 C C . PHE A 1 94 ? 1.066 -5.364 2.008 1.00 93.25 94 PHE A C 1
ATOM 791 O O . PHE A 1 94 ? 1.947 -4.722 2.585 1.00 93.25 94 PHE A O 1
ATOM 798 N N . PHE A 1 95 ? 1.318 -6.322 1.126 1.00 92.19 95 PHE A N 1
ATOM 799 C CA . PHE A 1 95 ? 2.653 -6.728 0.708 1.00 92.19 95 PHE A CA 1
ATOM 800 C C . PHE A 1 95 ? 2.810 -6.440 -0.777 1.00 92.19 95 PHE A C 1
ATOM 802 O O . PHE A 1 95 ? 1.958 -6.843 -1.555 1.00 92.19 95 PHE A O 1
ATOM 809 N N . PHE A 1 96 ? 3.878 -5.750 -1.158 1.00 92.62 96 PHE A N 1
ATOM 810 C CA . PHE A 1 96 ? 4.142 -5.254 -2.503 1.00 92.62 96 PHE A CA 1
ATOM 811 C C . PHE A 1 96 ? 5.383 -5.925 -3.058 1.00 92.62 96 PHE A C 1
ATOM 813 O O . PHE A 1 96 ? 6.467 -5.755 -2.505 1.00 92.62 96 PHE A O 1
ATOM 820 N N . TYR A 1 97 ? 5.223 -6.643 -4.159 1.00 87.38 97 TYR A N 1
ATOM 821 C CA . TYR A 1 97 ? 6.300 -7.333 -4.847 1.00 87.38 97 TYR A CA 1
ATOM 822 C C . TYR A 1 97 ? 6.491 -6.777 -6.259 1.00 87.38 97 TYR A C 1
ATOM 824 O O . TYR A 1 97 ? 5.517 -6.498 -6.963 1.00 87.38 97 TYR A O 1
ATOM 832 N N . ASP A 1 98 ? 7.747 -6.641 -6.675 1.00 81.25 98 ASP A N 1
ATOM 833 C CA . ASP A 1 98 ? 8.125 -6.242 -8.028 1.00 81.25 98 ASP A CA 1
ATOM 834 C C . ASP A 1 98 ? 8.703 -7.448 -8.793 1.00 81.25 98 ASP A C 1
ATOM 836 O O . ASP A 1 98 ? 9.809 -7.911 -8.515 1.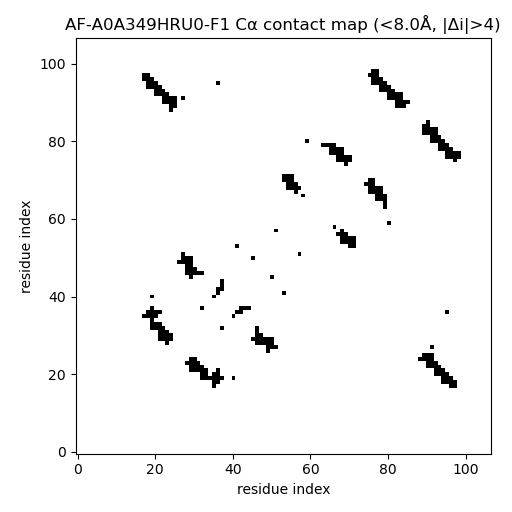00 81.25 98 ASP A O 1
ATOM 840 N N . PHE A 1 99 ? 7.959 -7.968 -9.778 1.00 69.06 99 PHE A N 1
ATOM 841 C CA . PHE A 1 99 ? 8.421 -9.082 -10.623 1.00 69.06 99 PHE A CA 1
ATOM 842 C C . PHE A 1 99 ? 9.493 -8.676 -11.645 1.00 69.06 99 PHE A C 1
ATOM 844 O O . PHE A 1 99 ? 10.055 -9.554 -12.298 1.00 69.06 99 PHE A O 1
ATOM 851 N N . THR A 1 100 ? 9.820 -7.388 -11.809 1.00 62.12 100 THR A N 1
ATOM 852 C CA . THR A 1 100 ? 10.940 -6.985 -12.682 1.00 62.12 100 THR A CA 1
ATOM 853 C C . THR A 1 100 ? 12.301 -7.438 -12.136 1.00 62.12 100 THR A C 1
ATOM 855 O O . THR A 1 100 ? 13.266 -7.524 -12.892 1.00 62.12 100 THR A O 1
ATOM 858 N N . ILE A 1 101 ? 12.353 -7.878 -10.872 1.00 53.44 101 ILE A N 1
ATOM 859 C CA . ILE A 1 101 ? 13.486 -8.571 -10.229 1.00 53.44 101 ILE A CA 1
ATOM 860 C C . ILE A 1 101 ? 13.466 -10.092 -10.559 1.00 53.44 101 ILE A C 1
ATOM 862 O O . ILE A 1 101 ? 14.133 -10.925 -9.958 1.00 53.44 101 ILE A O 1
ATOM 866 N N . GLY A 1 102 ? 12.706 -10.498 -11.579 1.00 43.97 102 GLY A N 1
ATOM 867 C CA . GLY A 1 102 ? 12.566 -11.874 -12.061 1.00 43.97 102 GLY A CA 1
ATOM 868 C C . GLY A 1 102 ? 13.710 -12.404 -12.935 1.00 43.97 102 GLY A C 1
ATOM 869 O O . GLY A 1 102 ? 13.484 -13.337 -13.700 1.00 43.97 102 GLY A O 1
ATOM 870 N N . SER A 1 103 ? 14.933 -11.870 -12.845 1.00 48.00 103 SER A N 1
ATOM 871 C CA . SER A 1 103 ? 16.113 -12.583 -13.369 1.00 48.00 103 SER A CA 1
ATOM 872 C C . SER A 1 103 ? 16.516 -13.771 -12.478 1.00 48.00 103 SER A C 1
ATOM 874 O O . SER A 1 103 ? 17.293 -14.625 -12.902 1.00 48.00 103 SER A O 1
ATOM 876 N N . GLU A 1 104 ? 15.952 -13.886 -11.269 1.00 50.03 104 GLU A N 1
ATOM 877 C CA . GLU A 1 104 ? 16.233 -14.984 -10.333 1.00 50.03 104 GLU A CA 1
ATOM 878 C C . GLU A 1 104 ? 15.386 -16.250 -10.555 1.00 50.03 104 GLU A C 1
ATOM 880 O O . GLU A 1 104 ? 15.773 -17.323 -10.099 1.00 50.03 104 GLU A O 1
ATOM 885 N N . LEU A 1 105 ? 14.284 -16.170 -11.314 1.00 46.44 105 LEU A N 1
ATOM 886 C CA . LEU A 1 105 ? 13.461 -17.332 -11.700 1.00 46.44 105 LEU A CA 1
ATOM 887 C C . LEU A 1 105 ? 13.963 -18.045 -12.975 1.00 46.44 105 LEU A C 1
ATOM 889 O O . LEU A 1 105 ? 13.322 -18.980 -13.446 1.00 46.44 105 LEU A O 1
ATOM 893 N N . GLN A 1 106 ? 15.107 -17.621 -13.531 1.00 42.72 106 GLN A N 1
ATOM 894 C CA . GLN A 1 106 ? 15.786 -18.265 -14.668 1.00 42.72 106 GLN A CA 1
ATOM 895 C C . GLN A 1 106 ? 17.023 -19.098 -14.263 1.00 42.72 106 GLN A C 1
ATOM 897 O O . GLN A 1 106 ? 17.901 -19.322 -15.096 1.00 42.72 106 GLN A O 1
ATOM 902 N N . LYS A 1 107 ? 17.124 -19.553 -13.007 1.00 37.53 107 LYS A N 1
ATOM 903 C CA . LYS A 1 107 ? 18.179 -20.489 -12.576 1.00 37.53 107 LYS A CA 1
ATOM 904 C C . LYS A 1 107 ? 17.692 -21.925 -12.481 1.00 37.53 107 LYS A C 1
ATOM 906 O O . LYS A 1 107 ? 16.613 -22.136 -11.891 1.00 37.53 107 LYS A O 1
#

Foldseek 3Di:
DVVVVVVVVVVVCVVVQLKKKFKAFPQQATCDIDPSCCVPPQVDDRHRHHPCVFWPPDDDPDPDDWDWIAGPVRQIWIKDKDWDDDPRTIMMMIMTHHCVVVPVVVD

Secondary structure (DSSP, 8-state):
-HHHHHHHHHHHHTS--SEEEEEE-TT-BEEEE-HHIIIIII-S--TTSBG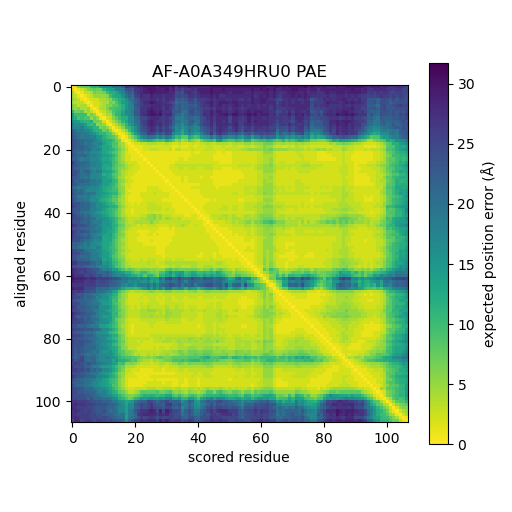GGTEES---S---S-EEEEETTS-EEEEEEEEEEETTEEEEEEEEE-GGGTTGGG-

Nearest PDB structures (foldseek):
  4mn6-assembly2_B  TM=6.744E-01  e=1.747E-02  Staphylococcus aureus
  4wy9-assembly1_A  TM=6.633E-01  e=7.226E-02  Campylobacter jejuni subsp. jejuni NCTC 11168 = ATCC 700819
  5nwx-assembly1_A  TM=4.977E-01  e=1.470E-01  Mus musculus
  2qpv-assembly1_A  TM=4.393E-01  e=6.482E+00  Agrobacterium fabrum str. C58
  4fpw-assembly3_B  TM=4.132E-01  e=4.822E+00  Micromonospora echinospora

Radius of gyration: 15.72 Å; Cα contacts (8 Å, |Δi|>4): 162; chains: 1; bounding box: 42×31×35 Å

Mean predicted aligned error: 10.02 Å